Protein AF-A0A920UBH9-F1 (afdb_monomer)

Secondary structure (DSSP, 8-state):
-TTSSEEEEEEE-BTTB--HHHHHHHHHHHTTSTT-TTTTSEEEEEEEESSTTSSHHHHHHHHHHHHHHTT-EE---SSS-SSS-EEETTS-HHHHHHHHHHHHHHHHHHHHHHS---

pLDDT: mean 92.33, std 9.12, range [55.41, 98.38]

Nearest PDB structures (foldseek):
  1zwl-assembly1_A  TM=8.925E-01  e=2.139E-08  Pseudomonas aeruginosa
  2a5l-assembly1_B  TM=8.752E-01  e=8.210E-08  Pseudomonas aeruginosa
  2a5l-assembly1_A  TM=8.653E-01  e=9.949E-08  Pseudomonas aeruginosa
  4la4-assembly1_A  TM=8.837E-01  e=2.288E-07  Pseudomonas sp. WBC-3
  4laf-assembly1_D  TM=8.722E-01  e=2.439E-07  Pseudomonas sp. WBC-3

Structure (mmCIF, N/CA/C/O backbone):
data_AF-A0A920UBH9-F1
#
_entry.id   AF-A0A920UBH9-F1
#
loop_
_atom_site.group_PDB
_atom_site.id
_atom_site.type_symbol
_atom_site.label_atom_id
_atom_site.label_alt_id
_atom_site.label_comp_id
_atom_site.label_asym_id
_atom_site.label_entity_id
_atom_site.label_seq_id
_atom_site.pdbx_PDB_ins_code
_atom_site.Cartn_x
_atom_site.Cartn_y
_atom_site.Cartn_z
_atom_site.occupancy
_atom_site.B_iso_or_equiv
_atom_site.auth_seq_id
_atom_site.auth_comp_id
_atom_site.auth_asym_id
_atom_site.auth_atom_id
_atom_site.pdbx_PDB_model_num
ATOM 1 N N . MET A 1 1 ? -3.168 10.660 8.541 1.00 80.25 1 MET A N 1
ATOM 2 C CA . MET A 1 1 ? -3.395 9.205 8.687 1.00 80.25 1 MET A CA 1
ATOM 3 C C . MET A 1 1 ? -4.484 8.899 9.716 1.00 80.25 1 MET A C 1
ATOM 5 O O . MET A 1 1 ? -5.440 8.223 9.369 1.00 80.25 1 MET A O 1
ATOM 9 N N . LEU A 1 2 ? -4.404 9.434 10.940 1.00 85.25 2 LEU A N 1
ATOM 10 C CA . LEU A 1 2 ? -5.321 9.069 12.035 1.00 85.25 2 LEU A CA 1
ATOM 11 C C . LEU A 1 2 ? -6.793 9.457 11.817 1.00 85.25 2 LEU A C 1
ATOM 13 O O . LEU A 1 2 ? -7.690 8.702 12.190 1.00 85.25 2 LEU A O 1
ATOM 17 N N . SER A 1 3 ? -7.044 10.589 11.158 1.00 90.00 3 SER A N 1
ATOM 18 C CA . SER A 1 3 ? -8.392 11.061 10.815 1.00 90.00 3 SER A CA 1
ATOM 19 C C . SER A 1 3 ? -9.064 10.273 9.683 1.00 90.00 3 SER A C 1
ATOM 21 O O . SER A 1 3 ? -10.269 10.402 9.485 1.00 90.00 3 SER A O 1
ATOM 23 N N . ALA A 1 4 ? -8.317 9.452 8.938 1.00 93.25 4 ALA A N 1
ATOM 24 C CA . ALA A 1 4 ? -8.860 8.678 7.829 1.00 93.25 4 ALA A CA 1
ATOM 25 C C . ALA A 1 4 ? -9.527 7.382 8.321 1.00 93.25 4 ALA A C 1
ATOM 27 O O . ALA A 1 4 ? -9.135 6.804 9.340 1.00 93.25 4 ALA A O 1
ATOM 28 N N . LYS A 1 5 ? -10.529 6.901 7.577 1.00 95.44 5 LYS A N 1
ATOM 29 C CA . LYS A 1 5 ? -11.179 5.596 7.811 1.00 95.44 5 LYS A CA 1
ATOM 30 C C . LYS A 1 5 ? -10.402 4.420 7.209 1.00 95.44 5 LYS A C 1
ATOM 32 O O . LYS A 1 5 ? -10.544 3.282 7.647 1.00 95.44 5 LYS A O 1
ATOM 37 N N . GLY A 1 6 ? -9.527 4.715 6.257 1.00 96.12 6 GLY A N 1
ATOM 38 C CA . GLY A 1 6 ? -8.565 3.785 5.696 1.00 96.12 6 GLY A CA 1
ATOM 39 C C . GLY A 1 6 ? -7.413 4.536 5.042 1.00 96.12 6 GLY A C 1
ATOM 40 O O . GLY A 1 6 ? -7.515 5.743 4.806 1.00 96.12 6 GLY A O 1
ATOM 41 N N . VAL A 1 7 ? -6.325 3.829 4.755 1.00 96.31 7 VAL A N 1
ATOM 42 C CA . VAL A 1 7 ? -5.193 4.346 3.987 1.00 96.31 7 VAL A CA 1
ATOM 43 C C . VAL A 1 7 ? -4.706 3.343 2.950 1.00 96.31 7 VAL A C 1
ATOM 45 O O . VAL A 1 7 ? -4.670 2.139 3.197 1.00 96.31 7 VAL A O 1
ATOM 48 N N . ILE A 1 8 ? -4.293 3.874 1.802 1.00 97.75 8 ILE A N 1
ATOM 49 C CA . ILE A 1 8 ? -3.559 3.154 0.765 1.00 97.75 8 ILE A CA 1
ATOM 50 C C . ILE A 1 8 ? -2.125 3.690 0.771 1.00 97.75 8 ILE A C 1
ATOM 52 O O . ILE A 1 8 ? -1.924 4.905 0.756 1.00 97.75 8 ILE A O 1
ATOM 56 N N . VAL A 1 9 ? -1.134 2.800 0.793 1.00 98.00 9 VAL A N 1
ATOM 57 C CA . VAL A 1 9 ? 0.287 3.157 0.899 1.00 98.00 9 VAL A CA 1
ATOM 58 C C . VAL A 1 9 ? 1.032 2.777 -0.373 1.00 98.00 9 VAL A C 1
ATOM 60 O O . VAL A 1 9 ? 1.008 1.627 -0.801 1.00 98.00 9 VAL A O 1
ATOM 63 N N . GLY A 1 10 ? 1.722 3.750 -0.960 1.00 97.69 10 GLY A N 1
ATOM 64 C CA . GLY A 1 10 ? 2.626 3.528 -2.081 1.00 97.69 10 GLY A CA 1
ATOM 65 C C . GLY A 1 10 ? 4.058 3.326 -1.612 1.00 97.69 10 GLY A C 1
ATOM 66 O O . GLY A 1 10 ? 4.530 4.057 -0.740 1.00 97.69 10 GLY A O 1
ATOM 67 N N . THR A 1 11 ? 4.774 2.383 -2.218 1.00 98.00 11 THR A N 1
ATOM 68 C CA . THR A 1 11 ? 6.218 2.227 -2.003 1.00 98.00 11 THR A CA 1
ATOM 69 C C . THR A 1 11 ? 6.923 1.807 -3.294 1.00 98.00 11 THR A C 1
ATOM 71 O O . THR A 1 11 ? 6.408 0.931 -3.992 1.00 98.00 11 THR A O 1
ATOM 74 N N . PRO A 1 12 ? 8.061 2.411 -3.683 1.00 97.25 12 PRO A N 1
ATOM 75 C CA . PRO A 1 12 ? 8.859 1.877 -4.780 1.00 97.25 12 PRO A CA 1
ATOM 76 C C . PRO A 1 12 ? 9.550 0.581 -4.343 1.00 97.25 12 PRO A C 1
ATOM 78 O O . PRO A 1 12 ? 9.920 0.431 -3.179 1.00 97.25 12 PRO A O 1
ATOM 81 N N . VAL A 1 13 ? 9.781 -0.336 -5.282 1.00 97.44 13 VAL A N 1
ATOM 82 C CA . VAL A 1 13 ? 10.547 -1.558 -5.004 1.00 97.44 13 VAL A CA 1
ATOM 83 C C . VAL A 1 13 ? 12.000 -1.195 -4.689 1.00 97.44 13 VAL A C 1
ATOM 85 O O . VAL A 1 13 ? 12.715 -0.643 -5.533 1.00 97.44 13 VAL A O 1
ATOM 88 N N . ARG A 1 14 ? 12.472 -1.553 -3.492 1.00 96.75 14 ARG A N 1
ATOM 89 C CA . ARG A 1 14 ? 13.880 -1.450 -3.084 1.00 96.75 14 ARG A CA 1
ATOM 90 C C . ARG A 1 14 ? 14.398 -2.826 -2.705 1.00 96.75 14 ARG A C 1
ATOM 92 O O . ARG A 1 14 ? 14.025 -3.359 -1.673 1.00 96.75 14 ARG A O 1
ATOM 99 N N . PHE A 1 15 ? 15.248 -3.406 -3.553 1.00 94.38 15 PHE A N 1
ATOM 100 C CA . PHE A 1 15 ? 15.813 -4.749 -3.341 1.00 94.38 15 PHE A CA 1
ATOM 101 C C . PHE A 1 15 ? 14.755 -5.832 -3.040 1.00 94.38 15 PHE A C 1
ATOM 103 O O . PHE A 1 15 ? 14.990 -6.736 -2.247 1.00 94.38 15 PHE A O 1
ATOM 110 N N . GLY A 1 16 ? 13.589 -5.746 -3.691 1.00 95.25 16 GLY A N 1
ATOM 111 C CA . GLY A 1 16 ? 12.480 -6.683 -3.482 1.00 95.25 16 GLY A CA 1
ATOM 112 C C . GLY A 1 16 ? 11.647 -6.426 -2.226 1.00 95.25 16 GLY A C 1
ATOM 113 O O . GLY A 1 16 ? 10.840 -7.274 -1.865 1.00 95.25 16 GLY A O 1
ATOM 114 N N . ASP A 1 17 ? 11.821 -5.274 -1.581 1.00 97.50 17 ASP A N 1
ATOM 115 C CA . ASP A 1 17 ? 11.141 -4.912 -0.343 1.00 97.50 17 ASP A CA 1
ATOM 116 C C . ASP A 1 17 ? 10.598 -3.467 -0.396 1.00 97.50 17 ASP A C 1
ATOM 118 O O . ASP A 1 17 ? 10.801 -2.730 -1.371 1.00 97.50 17 ASP A O 1
ATOM 122 N N . VAL A 1 18 ? 9.883 -3.077 0.660 1.00 97.88 18 VAL A N 1
ATOM 123 C CA . VAL A 1 18 ? 9.415 -1.717 0.937 1.00 97.88 18 VAL A CA 1
ATOM 124 C C . VAL A 1 18 ? 10.596 -0.745 1.045 1.00 97.88 18 VAL A C 1
ATOM 126 O O . VAL A 1 18 ? 11.634 -1.039 1.639 1.00 97.88 18 VAL A O 1
ATOM 129 N N . ASP A 1 19 ? 10.433 0.464 0.511 1.00 98.25 19 ASP A N 1
ATOM 130 C CA . ASP A 1 19 ? 11.407 1.536 0.704 1.00 98.25 19 ASP A CA 1
ATOM 131 C C . ASP A 1 19 ? 11.563 1.907 2.190 1.00 98.25 19 ASP A C 1
ATOM 133 O O . ASP A 1 19 ? 10.585 2.053 2.933 1.00 98.25 19 ASP A O 1
ATOM 137 N N . TRP A 1 20 ? 12.810 2.097 2.627 1.00 97.88 20 TRP A N 1
ATOM 138 C CA . TRP A 1 20 ? 13.147 2.355 4.027 1.00 97.88 20 TRP A CA 1
ATOM 139 C C . TRP A 1 20 ? 12.469 3.610 4.594 1.00 97.88 20 TRP A C 1
ATOM 141 O O . TRP A 1 20 ? 12.174 3.650 5.789 1.00 97.88 20 TRP A O 1
ATOM 151 N N . GLN A 1 21 ? 12.194 4.631 3.772 1.00 97.38 21 GLN A N 1
ATOM 152 C CA . GLN A 1 21 ? 11.521 5.853 4.225 1.00 97.38 21 G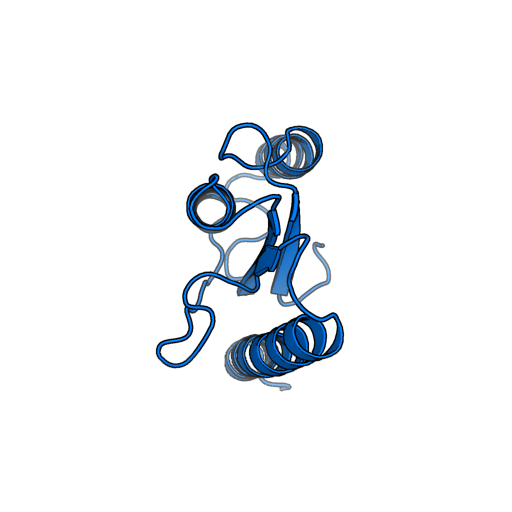LN A CA 1
ATOM 153 C C . GLN A 1 21 ? 10.057 5.571 4.562 1.00 97.38 21 GLN A C 1
ATOM 155 O O . GLN A 1 21 ? 9.547 6.064 5.571 1.00 97.38 21 GLN A O 1
ATOM 160 N N . VAL A 1 22 ? 9.405 4.732 3.751 1.00 97.12 22 VAL A N 1
ATOM 161 C CA . VAL A 1 22 ? 8.039 4.260 4.002 1.00 97.12 22 VAL A CA 1
ATOM 162 C C . VAL A 1 22 ? 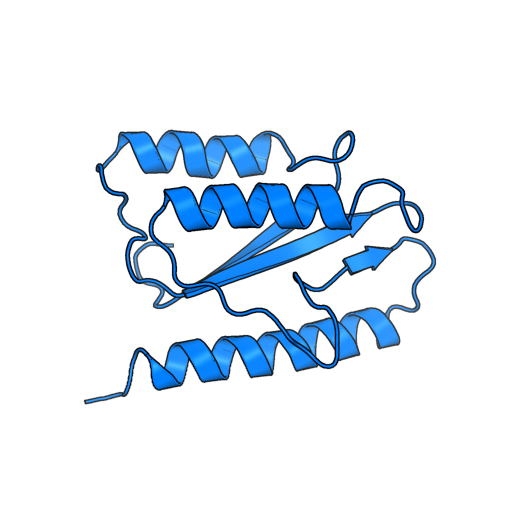8.030 3.374 5.242 1.00 97.12 22 VAL A C 1
ATOM 164 O O . VAL A 1 22 ? 7.242 3.614 6.152 1.00 97.12 22 VAL A O 1
ATOM 167 N N . LYS A 1 23 ? 8.956 2.413 5.346 1.00 95.94 23 LYS A N 1
ATOM 168 C CA . LYS A 1 23 ? 9.074 1.548 6.528 1.00 95.94 23 LYS A CA 1
ATOM 169 C C . LYS A 1 23 ? 9.271 2.347 7.817 1.00 95.94 23 LYS A C 1
ATOM 171 O O . LYS A 1 23 ? 8.570 2.111 8.800 1.00 95.94 23 LYS A O 1
ATOM 176 N N . ARG A 1 24 ? 10.157 3.348 7.791 1.00 95.06 24 ARG A N 1
ATOM 177 C CA . ARG A 1 24 ? 10.432 4.226 8.934 1.00 95.06 24 ARG A CA 1
ATOM 178 C C . ARG A 1 24 ? 9.175 4.939 9.433 1.00 95.06 24 ARG A C 1
ATOM 180 O O . ARG A 1 24 ? 9.024 5.068 10.642 1.00 95.06 24 ARG A O 1
ATOM 187 N N . LEU A 1 25 ? 8.276 5.378 8.545 1.00 92.12 25 LEU A N 1
ATOM 188 C CA . LEU A 1 25 ? 7.005 6.005 8.934 1.00 92.12 25 LEU A CA 1
ATOM 189 C C . LEU A 1 25 ? 6.146 5.071 9.803 1.00 92.12 25 LEU A C 1
ATOM 191 O O . LEU A 1 25 ? 5.584 5.505 10.809 1.00 92.12 25 LEU A O 1
ATOM 195 N N . PHE A 1 26 ? 6.060 3.790 9.446 1.00 91.75 26 PHE A N 1
ATOM 196 C CA . PHE A 1 26 ? 5.295 2.805 10.217 1.00 91.75 26 PHE A CA 1
ATOM 197 C C . PHE A 1 26 ? 6.002 2.402 11.511 1.00 91.75 26 PHE A C 1
ATOM 199 O O . PHE A 1 26 ? 5.328 2.208 12.522 1.00 91.75 26 PHE A O 1
ATOM 206 N N . ASP A 1 27 ? 7.335 2.356 11.508 1.00 90.31 27 ASP A N 1
ATOM 207 C CA . ASP A 1 27 ? 8.126 2.035 12.699 1.00 90.31 27 ASP A CA 1
ATOM 208 C C . ASP A 1 27 ? 7.978 3.101 13.786 1.00 90.31 27 ASP A C 1
ATOM 210 O O . ASP A 1 27 ? 7.729 2.774 14.945 1.00 90.31 27 ASP A O 1
ATOM 214 N N . ILE A 1 28 ? 8.040 4.386 13.419 1.00 88.19 28 ILE A N 1
ATOM 215 C CA . ILE A 1 28 ? 7.831 5.476 14.386 1.00 88.19 28 ILE A CA 1
ATOM 216 C C . ILE A 1 28 ? 6.372 5.573 14.848 1.00 88.19 28 ILE A C 1
ATOM 218 O O . ILE A 1 28 ? 6.125 5.966 15.983 1.00 88.19 28 ILE A O 1
ATOM 222 N N . THR A 1 29 ? 5.407 5.210 13.993 1.00 80.00 29 THR A N 1
ATOM 223 C CA . THR A 1 29 ? 3.976 5.244 14.341 1.00 80.00 29 THR A CA 1
ATOM 224 C C . THR A 1 29 ? 3.628 4.146 15.347 1.00 80.00 29 THR A C 1
ATOM 226 O O . THR A 1 29 ? 2.860 4.391 16.271 1.00 80.00 29 THR A O 1
ATOM 229 N N . ALA A 1 30 ? 4.211 2.949 15.204 1.00 72.25 30 ALA A N 1
ATOM 230 C CA . ALA A 1 30 ? 3.978 1.833 16.124 1.00 72.25 30 ALA A CA 1
ATOM 231 C C . ALA A 1 30 ? 4.474 2.125 17.552 1.00 72.25 30 ALA A C 1
ATOM 233 O O . ALA A 1 30 ? 3.885 1.650 18.517 1.00 72.25 30 ALA A O 1
ATOM 234 N N . PHE A 1 31 ? 5.537 2.925 17.688 1.00 64.56 31 PHE A N 1
ATOM 235 C CA . PHE A 1 31 ? 6.102 3.303 18.985 1.00 64.56 31 PHE A CA 1
ATOM 236 C C . PHE A 1 31 ? 5.251 4.304 19.777 1.00 64.56 31 PHE A C 1
ATOM 238 O O . PHE A 1 31 ? 5.470 4.442 20.977 1.00 64.56 31 PHE A O 1
ATOM 245 N N . GLN A 1 32 ? 4.323 5.019 19.131 1.00 61.69 32 GLN A N 1
ATOM 246 C CA . GLN A 1 32 ? 3.542 6.064 19.799 1.00 61.69 32 GLN A CA 1
ATOM 247 C C . GLN A 1 32 ? 2.364 5.502 20.597 1.00 61.69 32 GLN A C 1
ATOM 249 O O . GLN A 1 32 ? 2.097 6.018 21.671 1.00 61.69 32 GLN A O 1
ATOM 254 N N . ASP A 1 33 ? 1.730 4.423 20.128 1.00 60.53 33 ASP A N 1
ATOM 255 C CA . ASP A 1 33 ? 0.616 3.755 20.808 1.00 60.53 33 ASP A CA 1
ATOM 256 C C . ASP A 1 33 ? 0.565 2.287 20.359 1.00 60.53 33 ASP A C 1
ATOM 258 O O . ASP A 1 33 ? 0.306 2.037 19.188 1.00 60.53 33 ASP A O 1
ATOM 262 N N . TYR A 1 34 ? 0.775 1.300 21.238 1.00 59.19 34 TYR A N 1
ATOM 263 C CA . TYR A 1 34 ? 0.539 -0.126 20.935 1.00 59.19 34 TYR A CA 1
ATOM 264 C C . TYR A 1 34 ? -0.841 -0.525 21.491 1.00 59.19 34 TYR A C 1
ATOM 266 O O . TYR A 1 34 ? -1.064 -0.307 22.684 1.00 59.19 34 TYR A O 1
ATOM 274 N N . PRO A 1 35 ? -1.792 -1.056 20.686 1.00 56.72 35 PRO A N 1
ATOM 275 C CA . PRO A 1 35 ? -1.623 -1.854 19.460 1.00 56.72 35 PRO A CA 1
ATOM 276 C C . PRO A 1 35 ? -1.695 -1.084 18.119 1.00 56.72 35 PRO A C 1
ATOM 278 O O . PRO A 1 35 ? -2.026 -1.663 17.089 1.00 56.72 35 PRO A O 1
ATOM 281 N N . GLY A 1 36 ? -1.364 0.204 18.097 1.00 70.31 36 GLY A N 1
ATOM 282 C CA . GLY A 1 36 ? -1.270 1.017 16.884 1.00 70.31 36 GLY A CA 1
ATOM 283 C C . GLY A 1 36 ? -2.512 1.884 16.678 1.00 70.31 36 GLY A C 1
ATOM 284 O O . GLY A 1 36 ? -3.634 1.374 16.737 1.00 70.31 36 GLY A O 1
ATOM 285 N N . PRO A 1 37 ? -2.371 3.176 16.332 1.00 84.75 37 PRO A N 1
ATOM 286 C CA . PRO A 1 37 ? -3.512 4.068 16.105 1.00 84.75 37 PRO A CA 1
ATOM 287 C C . PRO A 1 37 ? -4.253 3.784 14.774 1.00 84.75 37 PRO A C 1
ATOM 289 O O . PRO A 1 37 ? -5.144 4.534 14.361 1.00 84.75 37 PRO A O 1
ATOM 292 N N . LEU A 1 38 ? -3.869 2.711 14.072 1.00 91.19 38 LEU A N 1
ATOM 293 C CA . LEU A 1 38 ? -4.430 2.275 12.791 1.00 91.19 38 LEU A CA 1
ATOM 294 C C . LEU A 1 38 ? -5.290 1.014 12.893 1.00 91.19 38 LEU A C 1
ATOM 296 O O . LEU A 1 38 ? -5.919 0.647 11.899 1.00 91.19 38 LEU A O 1
ATOM 300 N N . SER A 1 39 ? -5.353 0.393 14.071 1.00 91.94 39 SER A N 1
ATOM 301 C CA . SER A 1 39 ? -6.114 -0.836 14.276 1.00 91.94 39 SER A CA 1
ATOM 302 C C . SER A 1 39 ? -7.583 -0.661 13.865 1.00 91.94 39 SER A C 1
ATOM 304 O O . SER A 1 39 ? -8.218 0.353 14.166 1.00 91.94 39 SER A O 1
ATOM 306 N N . GLY A 1 40 ? -8.107 -1.625 13.104 1.00 92.56 40 GLY A N 1
ATOM 307 C CA . GLY A 1 40 ? -9.469 -1.630 12.562 1.00 92.56 40 GLY A CA 1
ATOM 308 C C . GLY A 1 40 ? -9.702 -0.739 11.333 1.00 92.56 40 GLY A C 1
ATOM 309 O O . GLY A 1 40 ? -10.759 -0.837 10.710 1.00 92.56 40 GLY A O 1
ATOM 310 N N . LYS A 1 41 ? -8.743 0.110 10.936 1.00 94.94 41 LYS A N 1
ATOM 311 C CA . LYS A 1 41 ? -8.847 0.897 9.694 1.00 94.94 41 LYS A CA 1
ATOM 312 C C . LYS A 1 41 ? -8.587 0.018 8.474 1.00 94.94 41 LYS A C 1
ATOM 314 O O . LYS A 1 41 ? -7.859 -0.970 8.546 1.00 94.94 41 LYS A O 1
ATOM 319 N N . VAL A 1 42 ? -9.130 0.413 7.325 1.00 98.00 42 VAL A N 1
ATOM 320 C CA . VAL A 1 42 ? -8.890 -0.311 6.068 1.00 98.00 42 VAL A CA 1
ATOM 321 C C . VAL A 1 42 ? -7.505 0.022 5.519 1.00 98.00 42 VAL A C 1
ATOM 323 O O . VAL A 1 42 ? -7.163 1.193 5.360 1.00 98.00 42 VAL A O 1
ATOM 326 N N . GLY A 1 43 ? -6.706 -1.002 5.245 1.00 97.81 43 GLY A N 1
ATOM 327 C CA . GLY A 1 43 ? -5.371 -0.899 4.667 1.00 97.81 43 GLY A CA 1
ATOM 328 C C . GLY A 1 43 ? -5.353 -1.278 3.192 1.00 97.81 43 GLY A C 1
ATOM 329 O O . GLY A 1 43 ? -6.232 -1.981 2.695 1.00 97.81 43 GLY A O 1
ATOM 330 N N . GLY A 1 44 ? -4.342 -0.802 2.481 1.00 98.12 44 GLY A N 1
ATOM 331 C CA . GLY A 1 44 ? -4.128 -1.100 1.076 1.00 98.12 44 GLY A CA 1
ATOM 332 C C . GLY A 1 44 ? -2.727 -0.691 0.636 1.00 98.12 44 GLY A C 1
ATOM 333 O O . GLY A 1 44 ? -2.108 0.161 1.275 1.00 98.12 44 GLY A O 1
ATOM 334 N N . ALA A 1 45 ? -2.220 -1.278 -0.447 1.00 98.38 45 ALA A N 1
ATOM 335 C CA . ALA A 1 45 ? -0.888 -0.974 -0.955 1.00 98.38 45 ALA A CA 1
ATOM 336 C C . ALA A 1 45 ? -0.850 -0.912 -2.487 1.00 98.38 45 ALA A C 1
ATOM 338 O O . ALA A 1 45 ? -1.640 -1.566 -3.165 1.00 98.38 45 ALA A O 1
ATOM 339 N N . PHE A 1 46 ? 0.092 -0.139 -3.022 1.00 98.12 46 PHE A N 1
ATOM 340 C CA . PHE A 1 46 ? 0.502 -0.173 -4.426 1.00 98.12 46 PHE A CA 1
ATOM 341 C C . PHE A 1 46 ? 2.021 -0.012 -4.523 1.00 98.12 46 PHE A C 1
ATOM 343 O O . PHE A 1 46 ? 2.668 0.488 -3.596 1.00 98.12 46 PHE A O 1
ATOM 350 N N . THR A 1 47 ? 2.609 -0.421 -5.644 1.00 97.94 47 THR A N 1
ATOM 351 C CA . THR A 1 47 ? 4.058 -0.301 -5.842 1.00 97.94 47 THR A CA 1
ATOM 352 C C . THR A 1 47 ? 4.437 0.090 -7.264 1.00 97.94 47 THR A C 1
ATOM 354 O O . THR A 1 47 ? 3.651 -0.047 -8.203 1.00 97.94 47 THR A O 1
ATOM 357 N N . GLY A 1 48 ? 5.663 0.591 -7.405 1.00 96.25 48 GLY A N 1
ATOM 358 C CA . GLY A 1 48 ? 6.321 0.838 -8.680 1.00 96.25 48 GLY A CA 1
ATOM 359 C C . GLY A 1 48 ? 7.607 0.020 -8.781 1.00 96.25 48 GLY A C 1
ATOM 360 O O . GLY A 1 48 ? 8.423 0.052 -7.858 1.00 96.25 48 GLY A O 1
ATOM 361 N N . GLY A 1 49 ? 7.795 -0.696 -9.889 1.00 93.88 49 GLY A N 1
ATOM 362 C CA . GLY A 1 49 ? 8.937 -1.583 -10.123 1.00 93.88 49 GLY A CA 1
ATOM 363 C C . GLY A 1 49 ? 9.586 -1.388 -11.494 1.00 93.88 49 GLY A C 1
ATOM 364 O O . GLY A 1 49 ? 9.056 -0.714 -12.374 1.00 93.88 49 GLY A O 1
ATOM 365 N N . GLY A 1 50 ? 10.761 -1.993 -11.675 1.00 92.62 50 GLY A N 1
ATOM 366 C CA . GLY A 1 50 ? 11.489 -1.942 -12.945 1.00 92.62 50 GLY A CA 1
ATOM 367 C C . GLY A 1 50 ? 10.922 -2.910 -13.981 1.00 92.62 50 GLY A C 1
ATOM 368 O O . GLY A 1 50 ? 10.368 -2.485 -14.992 1.00 92.62 50 GLY A O 1
ATOM 369 N N . LEU A 1 51 ? 11.066 -4.210 -13.715 1.00 92.00 51 LEU A N 1
ATOM 370 C CA . LEU A 1 51 ? 10.706 -5.298 -14.626 1.00 92.00 51 LEU A CA 1
ATOM 371 C C . LEU A 1 51 ? 9.756 -6.302 -13.946 1.00 92.00 51 LEU A C 1
ATOM 373 O O . LEU A 1 51 ? 9.779 -6.425 -1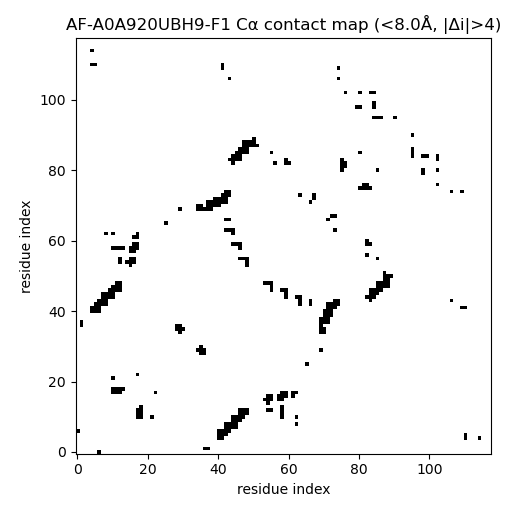2.715 1.00 92.00 51 LEU A O 1
ATOM 377 N N . PRO A 1 52 ? 8.955 -7.055 -14.724 1.00 91.81 52 PRO A N 1
ATOM 378 C CA . PRO A 1 52 ? 8.154 -8.158 -14.198 1.00 91.81 52 PRO A CA 1
ATOM 379 C C . PRO A 1 52 ? 9.010 -9.161 -13.411 1.00 91.81 52 PRO A C 1
ATOM 381 O O . PRO A 1 52 ? 10.149 -9.442 -13.788 1.00 91.81 52 PRO A O 1
ATOM 384 N N . GLY A 1 53 ? 8.485 -9.679 -12.299 1.00 92.50 53 GLY A N 1
ATOM 385 C CA . GLY A 1 53 ? 9.192 -10.651 -11.454 1.00 92.50 53 GLY A CA 1
ATOM 386 C C . GLY A 1 53 ? 10.413 -10.101 -10.706 1.00 92.50 53 GLY A C 1
ATOM 387 O O . GLY A 1 53 ? 11.115 -10.859 -10.046 1.00 92.50 53 GLY A O 1
ATOM 388 N N . SER A 1 54 ? 10.674 -8.789 -10.766 1.00 94.31 54 SER A N 1
ATOM 389 C CA . SER A 1 54 ? 11.820 -8.150 -10.096 1.00 94.31 54 SER A CA 1
ATOM 390 C C . SER A 1 54 ? 11.472 -7.571 -8.717 1.00 94.31 54 SER A C 1
ATOM 392 O O . SER A 1 54 ? 12.022 -6.549 -8.311 1.00 94.31 54 SER A O 1
ATOM 394 N N . GLY A 1 55 ? 10.545 -8.212 -7.995 1.00 96.25 55 GLY A N 1
ATOM 395 C CA . GLY A 1 55 ? 10.259 -7.919 -6.586 1.00 96.25 55 GLY A CA 1
ATOM 396 C C . GLY A 1 55 ? 9.068 -7.000 -6.300 1.00 96.25 55 GLY A C 1
ATOM 397 O O . GLY A 1 55 ? 8.891 -6.606 -5.152 1.00 96.25 55 GLY A O 1
ATOM 398 N N . ALA A 1 56 ? 8.231 -6.677 -7.290 1.00 96.81 56 ALA A N 1
ATOM 399 C CA . ALA A 1 56 ? 7.021 -5.876 -7.070 1.00 96.81 56 ALA A CA 1
ATOM 400 C C . ALA A 1 56 ? 6.013 -6.591 -6.155 1.00 96.81 56 ALA A C 1
ATOM 402 O O . ALA A 1 56 ? 5.497 -6.007 -5.203 1.00 96.81 56 ALA A O 1
ATOM 403 N N . GLU A 1 57 ? 5.7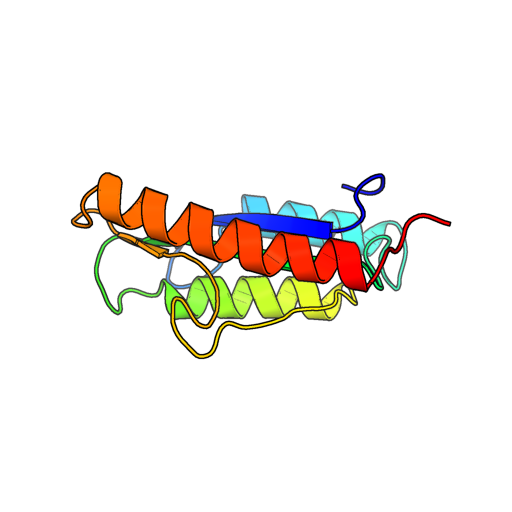82 -7.880 -6.394 1.00 96.00 57 GLU A N 1
ATOM 404 C CA . GLU A 1 57 ? 4.894 -8.707 -5.579 1.00 96.00 57 GLU A CA 1
ATOM 405 C C . GLU A 1 57 ? 5.429 -8.853 -4.149 1.00 96.00 57 GLU A C 1
ATOM 407 O O . GLU A 1 57 ? 4.661 -8.801 -3.192 1.00 96.00 57 GLU A O 1
ATOM 412 N N . LEU A 1 58 ? 6.752 -8.971 -3.997 1.00 97.62 58 LEU A N 1
ATOM 413 C CA . LEU A 1 58 ? 7.411 -9.071 -2.694 1.00 97.62 58 LEU A CA 1
ATOM 414 C C . LEU A 1 58 ? 7.302 -7.764 -1.899 1.00 97.62 58 LEU A C 1
ATOM 416 O O . LEU A 1 58 ? 6.931 -7.798 -0.726 1.00 97.62 58 LEU A O 1
ATOM 420 N N . ALA A 1 59 ? 7.525 -6.614 -2.543 1.00 98.19 59 ALA A N 1
ATOM 421 C CA . ALA A 1 59 ? 7.361 -5.307 -1.911 1.00 98.19 59 ALA A CA 1
ATOM 422 C C . ALA A 1 59 ? 5.906 -5.063 -1.471 1.00 98.19 59 ALA A C 1
ATOM 424 O O . ALA A 1 59 ? 5.674 -4.557 -0.371 1.00 98.19 59 ALA A O 1
ATOM 425 N N . LEU A 1 60 ? 4.921 -5.474 -2.283 1.00 98.25 60 LEU A N 1
ATOM 426 C CA . LEU A 1 60 ? 3.509 -5.433 -1.891 1.00 98.25 60 LEU A CA 1
ATOM 427 C C . LEU A 1 60 ? 3.244 -6.315 -0.673 1.00 98.25 60 LEU A C 1
ATOM 429 O O . LEU A 1 60 ? 2.687 -5.825 0.303 1.00 98.25 60 LEU A O 1
ATOM 433 N N . LEU A 1 61 ? 3.665 -7.582 -0.693 1.00 98.19 61 LEU A N 1
ATOM 434 C CA . LEU A 1 61 ? 3.464 -8.493 0.438 1.00 98.19 61 LEU A CA 1
ATOM 435 C C . LEU A 1 61 ? 4.125 -7.971 1.719 1.00 98.19 61 LEU A C 1
ATOM 437 O O . LEU A 1 61 ? 3.502 -8.004 2.777 1.00 98.19 61 LEU A O 1
ATOM 441 N N . SER A 1 62 ? 5.336 -7.420 1.627 1.00 98.25 62 SER A N 1
ATOM 442 C CA . SER A 1 62 ? 6.012 -6.790 2.763 1.00 98.25 62 SER A CA 1
ATOM 443 C C . SER A 1 62 ? 5.226 -5.600 3.320 1.00 98.25 62 SER A C 1
ATOM 445 O O . SER A 1 62 ? 4.979 -5.519 4.528 1.00 98.25 62 SER A O 1
ATOM 447 N N . MET A 1 63 ? 4.734 -4.714 2.447 1.00 98.31 63 MET A N 1
ATOM 448 C CA . MET A 1 63 ? 3.877 -3.607 2.867 1.00 98.31 63 MET A CA 1
ATOM 449 C C . MET A 1 63 ? 2.589 -4.119 3.525 1.00 98.31 63 MET A C 1
ATOM 451 O O . MET A 1 63 ? 2.210 -3.638 4.590 1.00 98.31 63 MET A O 1
ATOM 455 N N . LEU A 1 64 ? 1.940 -5.138 2.957 1.00 98.25 64 LEU A N 1
ATOM 456 C CA . LEU A 1 64 ? 0.738 -5.736 3.539 1.00 98.25 64 LEU A CA 1
ATOM 457 C C . LEU A 1 64 ? 1.018 -6.359 4.916 1.00 98.25 64 LEU A C 1
ATOM 459 O O . LEU A 1 64 ? 0.216 -6.161 5.826 1.00 98.25 64 LEU A O 1
ATOM 463 N N . HIS A 1 65 ? 2.162 -7.022 5.122 1.00 97.44 65 HIS A N 1
ATOM 464 C CA . HIS A 1 65 ? 2.568 -7.512 6.445 1.00 97.44 65 HIS A CA 1
ATOM 465 C C . HIS A 1 65 ? 2.700 -6.377 7.467 1.00 97.44 65 HIS A C 1
ATOM 467 O O . HIS A 1 65 ? 2.254 -6.514 8.605 1.00 97.44 65 HIS A O 1
ATOM 473 N N . ILE A 1 66 ? 3.272 -5.236 7.074 1.00 95.81 66 ILE A N 1
ATOM 474 C CA . ILE A 1 66 ? 3.379 -4.060 7.949 1.00 95.81 66 ILE A CA 1
ATOM 475 C C . ILE A 1 66 ? 1.987 -3.543 8.328 1.00 95.81 66 ILE A C 1
ATOM 477 O O . ILE A 1 66 ? 1.739 -3.283 9.503 1.00 95.81 66 ILE A O 1
ATOM 481 N N . LEU A 1 67 ? 1.063 -3.435 7.370 1.00 96.06 67 LEU A N 1
ATOM 482 C CA . LEU A 1 67 ? -0.307 -2.987 7.643 1.00 96.06 67 LEU A CA 1
ATOM 483 C C . LEU A 1 67 ? -1.070 -3.973 8.547 1.00 96.06 67 LEU A C 1
ATOM 485 O O . LEU A 1 67 ? -1.782 -3.541 9.453 1.00 96.06 67 LEU A O 1
ATOM 489 N N . LEU A 1 68 ? -0.880 -5.284 8.355 1.00 95.88 68 LEU A N 1
ATOM 490 C CA . LEU A 1 68 ? -1.443 -6.319 9.231 1.00 95.88 68 LEU A CA 1
ATOM 491 C C . LEU A 1 68 ? -0.908 -6.205 10.663 1.00 95.88 68 LEU A C 1
ATOM 493 O O . LEU A 1 68 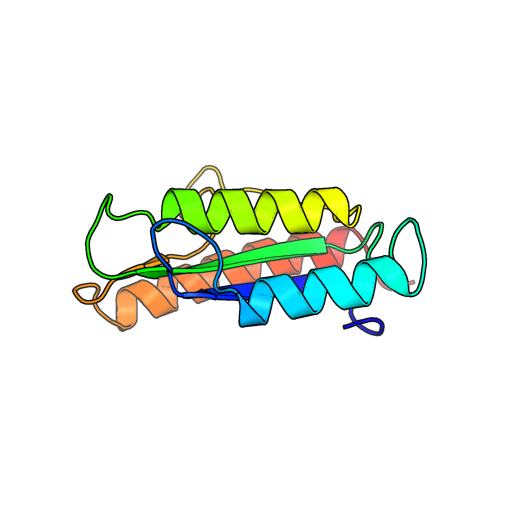? -1.688 -6.284 11.609 1.00 95.88 68 LEU A O 1
ATOM 497 N N . ASN A 1 69 ? 0.392 -5.946 10.837 1.00 93.12 69 ASN A N 1
ATOM 498 C CA . ASN A 1 69 ? 0.990 -5.715 12.159 1.00 93.12 69 ASN A CA 1
ATOM 499 C C . ASN A 1 69 ? 0.442 -4.453 12.851 1.00 93.12 69 ASN A C 1
ATOM 501 O O . ASN A 1 69 ? 0.424 -4.388 14.076 1.00 93.12 69 ASN A O 1
ATOM 505 N N . HIS A 1 70 ? -0.035 -3.471 12.082 1.00 92.38 70 HIS A N 1
ATOM 506 C CA . HIS A 1 70 ? -0.756 -2.289 12.578 1.00 92.38 70 HIS A CA 1
ATOM 507 C C . HIS A 1 70 ? -2.257 -2.546 12.830 1.00 92.38 70 HIS A C 1
ATOM 509 O O . HIS A 1 70 ? -3.003 -1.611 13.120 1.00 92.38 70 HIS A O 1
ATOM 515 N N . GLY A 1 71 ? -2.719 -3.796 12.713 1.00 92.50 71 GLY A N 1
ATOM 516 C CA . GLY A 1 71 ? -4.097 -4.203 12.998 1.00 92.50 71 GLY A CA 1
ATOM 517 C C . GLY A 1 71 ? -5.114 -3.787 11.933 1.00 92.50 71 GLY A C 1
ATOM 518 O O . GLY A 1 71 ? -6.304 -3.675 12.230 1.00 92.50 71 GLY A O 1
ATOM 519 N N . MET A 1 72 ? -4.668 -3.504 10.709 1.00 95.88 72 MET A N 1
ATOM 520 C CA . MET A 1 72 ? -5.543 -3.022 9.639 1.00 95.88 72 MET A CA 1
ATOM 521 C C . MET A 1 72 ? -6.315 -4.153 8.947 1.00 95.88 72 MET A C 1
ATOM 523 O O . MET A 1 72 ? -5.849 -5.287 8.848 1.00 95.88 72 MET A O 1
ATOM 527 N N . VAL A 1 73 ? -7.481 -3.816 8.392 1.00 97.50 73 VAL A N 1
ATOM 528 C CA . VAL A 1 73 ? -8.294 -4.721 7.566 1.00 97.50 73 VAL A CA 1
ATOM 529 C C . VAL A 1 73 ? -7.850 -4.620 6.110 1.00 97.50 73 VAL A C 1
ATOM 531 O O . VAL A 1 73 ? -7.903 -3.540 5.524 1.00 97.50 73 VAL A O 1
ATOM 534 N N . ILE A 1 74 ? -7.436 -5.736 5.511 1.00 97.75 74 ILE A N 1
ATOM 535 C CA . ILE A 1 74 ? -6.942 -5.801 4.128 1.00 97.75 74 ILE A CA 1
ATOM 536 C C . ILE A 1 74 ? -7.850 -6.713 3.302 1.00 97.75 74 ILE A C 1
ATOM 538 O O . ILE A 1 74 ? -8.178 -7.820 3.724 1.00 97.75 74 ILE A O 1
ATOM 542 N N . GLN A 1 75 ? -8.215 -6.268 2.100 1.00 97.31 75 GLN A N 1
ATOM 543 C CA . GLN A 1 75 ? -8.945 -7.070 1.119 1.00 97.31 75 GLN A CA 1
ATOM 544 C C . GLN A 1 75 ? -8.137 -7.159 -0.176 1.00 97.31 75 GLN A C 1
ATOM 546 O O . GLN A 1 75 ? -7.749 -6.140 -0.744 1.00 97.31 75 GLN A O 1
ATOM 551 N N . GLY A 1 76 ? -7.913 -8.382 -0.655 1.00 96.19 76 GLY A N 1
ATOM 552 C CA . GLY A 1 76 ? -7.368 -8.611 -1.991 1.00 96.19 76 GLY A CA 1
ATOM 553 C C . GLY A 1 76 ? -8.405 -8.393 -3.100 1.00 96.19 76 GLY A C 1
ATOM 554 O O . GLY A 1 76 ? -9.567 -8.053 -2.856 1.00 96.19 76 GLY A O 1
ATOM 555 N N . ASN A 1 77 ? -8.005 -8.642 -4.344 1.00 95.06 77 ASN A N 1
ATOM 556 C CA . ASN A 1 77 ? -8.916 -8.630 -5.492 1.00 95.06 77 ASN A CA 1
ATOM 557 C C . ASN A 1 77 ? -8.753 -9.908 -6.324 1.00 95.06 77 ASN A C 1
ATOM 559 O O . ASN A 1 77 ? -7.718 -10.100 -6.940 1.00 95.06 77 ASN A O 1
ATOM 563 N N . ALA A 1 78 ? -9.766 -10.775 -6.384 1.00 93.06 78 ALA A N 1
ATOM 564 C CA . ALA A 1 78 ? -9.668 -12.066 -7.079 1.00 93.06 78 ALA A CA 1
ATOM 565 C C . ALA A 1 78 ? -9.627 -11.972 -8.620 1.00 93.06 78 ALA A C 1
ATOM 567 O O . ALA A 1 78 ? -9.268 -12.947 -9.270 1.00 93.06 78 ALA A O 1
ATO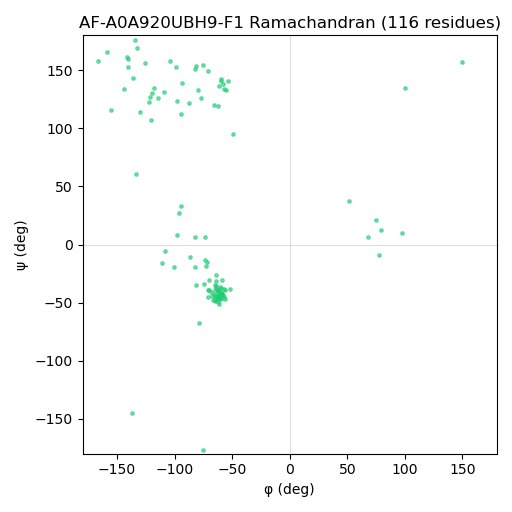M 568 N N . HIS A 1 79 ? -9.982 -10.826 -9.207 1.00 88.88 79 HIS A N 1
ATOM 569 C CA . HIS A 1 79 ? -10.155 -10.680 -10.659 1.00 88.88 79 HIS A CA 1
ATOM 570 C C . HIS A 1 79 ? -9.082 -9.812 -11.326 1.00 88.88 79 HIS A C 1
ATOM 572 O O . HIS A 1 79 ? -8.971 -9.810 -12.548 1.00 88.88 79 HIS A O 1
ATOM 578 N N . THR A 1 80 ? -8.330 -9.031 -10.547 1.00 88.56 80 THR A N 1
ATOM 579 C CA . THR A 1 80 ? -7.347 -8.066 -11.065 1.00 88.56 80 THR A CA 1
ATOM 580 C C . THR A 1 80 ? -6.051 -8.139 -10.245 1.00 88.56 80 THR A C 1
ATOM 582 O O . THR A 1 80 ? -5.678 -9.212 -9.785 1.00 88.56 80 THR A O 1
ATOM 585 N N . SER A 1 81 ? -5.360 -7.015 -10.037 1.00 91.12 81 SER A N 1
ATOM 586 C CA . SER A 1 81 ? -4.239 -6.855 -9.114 1.00 91.12 81 SER A CA 1
ATOM 587 C C . SER A 1 81 ? -4.547 -7.401 -7.710 1.00 91.12 81 SER A C 1
ATOM 589 O O . SER A 1 81 ? -5.108 -6.702 -6.864 1.00 91.12 81 SER A O 1
ATOM 591 N N . HIS A 1 82 ? -4.152 -8.654 -7.466 1.00 95.19 82 HIS A N 1
ATOM 592 C CA . HIS A 1 82 ? -4.523 -9.421 -6.275 1.00 95.19 82 HIS A CA 1
ATOM 593 C C . HIS A 1 82 ? -4.087 -8.775 -4.959 1.00 95.19 82 HIS A C 1
ATOM 595 O O . HIS A 1 82 ? -4.881 -8.716 -4.020 1.00 95.19 82 HIS A O 1
ATOM 601 N N . TYR A 1 83 ? -2.853 -8.270 -4.911 1.00 96.56 83 TYR A N 1
ATOM 602 C CA . TYR A 1 83 ? -2.244 -7.680 -3.712 1.00 96.56 83 TYR A CA 1
ATOM 603 C C . TYR A 1 83 ? -2.272 -6.148 -3.706 1.00 96.56 83 TYR A C 1
ATOM 605 O O . TYR A 1 83 ? -2.130 -5.528 -2.656 1.00 96.56 83 TYR A O 1
ATOM 613 N N . GLY A 1 84 ? -2.449 -5.539 -4.875 1.00 97.25 84 GLY A N 1
ATOM 614 C CA . GLY A 1 84 ? -2.335 -4.100 -5.065 1.00 97.25 84 GLY A CA 1
ATOM 615 C C . GLY A 1 84 ? -1.858 -3.753 -6.476 1.00 97.25 84 GLY A C 1
ATOM 616 O O . GLY A 1 84 ? -1.243 -4.601 -7.132 1.00 97.25 84 GLY A O 1
ATOM 617 N N . PRO A 1 85 ? -2.138 -2.539 -6.974 1.00 97.31 85 PRO A N 1
ATOM 618 C CA . PRO A 1 85 ? -1.661 -2.083 -8.273 1.00 97.31 85 PRO A CA 1
ATOM 619 C C . PRO A 1 85 ? -0.130 -2.086 -8.363 1.00 97.31 85 PRO A C 1
ATOM 621 O O . PRO A 1 85 ? 0.564 -1.730 -7.406 1.00 97.31 85 PRO A O 1
ATOM 624 N N . ILE A 1 86 ? 0.385 -2.446 -9.539 1.00 96.38 86 ILE A N 1
ATOM 625 C CA . ILE A 1 86 ? 1.812 -2.399 -9.866 1.00 96.38 86 ILE A CA 1
ATOM 626 C C . ILE A 1 86 ? 1.990 -1.504 -11.093 1.00 96.38 86 ILE A C 1
ATOM 628 O O . ILE A 1 86 ? 1.432 -1.783 -12.154 1.00 96.38 86 ILE A O 1
ATOM 632 N N . GLY A 1 87 ? 2.798 -0.454 -10.955 1.00 95.50 87 GLY A N 1
ATOM 633 C CA . GLY A 1 87 ? 3.322 0.311 -12.084 1.00 95.50 87 GLY A CA 1
ATOM 634 C C . GLY A 1 87 ? 4.702 -0.211 -12.474 1.00 95.50 87 GLY A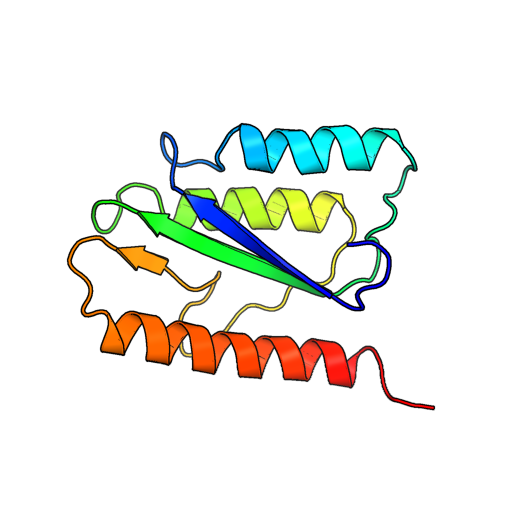 C 1
ATOM 635 O O . GLY A 1 87 ? 5.651 -0.062 -11.707 1.00 95.50 87 GLY A O 1
ATOM 636 N N . LEU A 1 88 ? 4.835 -0.827 -13.648 1.00 93.06 88 LEU A N 1
ATOM 637 C CA . LEU A 1 88 ? 6.143 -1.195 -14.196 1.00 93.06 88 LEU A CA 1
ATOM 638 C C . LEU A 1 88 ? 6.597 -0.157 -15.217 1.00 93.06 88 LEU A C 1
ATOM 640 O O . LEU A 1 88 ? 5.768 0.475 -15.867 1.00 93.06 88 LEU A O 1
ATOM 644 N N . ARG A 1 89 ? 7.914 -0.012 -15.385 1.00 88.62 89 ARG A N 1
ATOM 645 C CA . ARG A 1 89 ? 8.517 0.970 -16.302 1.00 88.62 89 ARG A CA 1
ATOM 646 C C . ARG A 1 89 ? 7.948 0.909 -17.723 1.00 88.62 89 ARG A C 1
ATOM 648 O O . ARG A 1 89 ? 7.762 1.947 -18.343 1.00 88.62 89 ARG A O 1
ATOM 655 N N . ASP A 1 90 ? 7.681 -0.299 -18.209 1.00 89.31 90 ASP A N 1
ATOM 656 C CA . ASP A 1 90 ? 7.242 -0.542 -19.585 1.00 89.31 90 ASP A CA 1
ATOM 657 C C . ASP A 1 90 ? 5.708 -0.702 -19.700 1.00 89.31 90 ASP A C 1
ATOM 659 O O . ASP A 1 90 ? 5.198 -1.063 -20.760 1.00 89.31 90 ASP A O 1
ATOM 663 N N . PHE A 1 91 ? 4.950 -0.447 -18.623 1.00 90.62 91 PHE A N 1
ATOM 664 C CA . PHE A 1 91 ? 3.485 -0.462 -18.675 1.00 90.62 91 PHE A CA 1
ATOM 665 C C . PHE A 1 91 ? 2.945 0.845 -19.269 1.00 90.62 91 PHE A C 1
ATOM 667 O O . PHE A 1 91 ? 3.347 1.923 -18.827 1.00 90.62 91 PHE A O 1
ATOM 674 N N . PRO A 1 92 ? 1.990 0.781 -20.218 1.00 94.81 92 PRO A N 1
ATOM 675 C CA . PRO A 1 92 ? 1.291 1.967 -20.691 1.00 94.81 92 PRO A CA 1
ATOM 676 C C . PRO A 1 92 ? 0.615 2.702 -19.532 1.00 94.81 92 PRO A C 1
ATOM 678 O O . PRO A 1 92 ? -0.101 2.096 -18.733 1.00 94.81 92 PRO A O 1
ATOM 681 N N . GLU A 1 93 ? 0.780 4.021 -19.476 1.00 92.44 93 GLU A N 1
ATOM 682 C CA . GLU A 1 93 ? 0.197 4.853 -18.418 1.00 92.44 93 GLU A CA 1
ATOM 683 C C . GLU A 1 93 ? -1.329 4.688 -18.328 1.00 92.44 93 GLU A C 1
ATOM 685 O O . GLU A 1 93 ? -1.885 4.566 -17.239 1.00 92.44 93 GLU A O 1
ATOM 690 N N . SER A 1 94 ? -2.011 4.578 -19.472 1.00 95.38 94 SER A N 1
ATOM 691 C CA . SER A 1 94 ? -3.458 4.337 -19.532 1.00 95.38 94 SER A CA 1
ATOM 692 C C . SER A 1 94 ? -3.875 3.032 -18.850 1.00 95.38 94 SER A C 1
ATOM 694 O O . SER A 1 94 ? -4.911 2.981 -18.185 1.00 95.38 94 SER A O 1
ATOM 696 N N . GLN A 1 95 ? -3.057 1.985 -18.970 1.00 93.38 95 GLN A N 1
ATOM 697 C CA . GLN A 1 95 ? -3.298 0.705 -18.318 1.00 93.38 95 GLN A CA 1
ATOM 698 C C . GLN A 1 95 ? -3.086 0.814 -16.805 1.00 93.38 95 GLN A C 1
ATOM 700 O O . GLN A 1 95 ? -3.928 0.343 -16.041 1.00 93.38 95 GLN A O 1
ATOM 705 N N . VAL A 1 96 ? -2.004 1.470 -16.369 1.00 93.75 96 VAL A N 1
ATOM 706 C CA . VAL A 1 96 ? -1.727 1.707 -14.942 1.00 93.75 96 VAL A CA 1
ATOM 707 C C . VAL A 1 96 ? -2.862 2.507 -14.305 1.00 93.75 96 VAL A C 1
ATOM 709 O O . VAL A 1 96 ? -3.388 2.100 -13.271 1.00 93.75 96 VAL A O 1
ATOM 712 N N . ASN A 1 97 ? -3.301 3.587 -14.952 1.00 94.25 97 ASN A N 1
ATOM 713 C CA . ASN A 1 97 ? -4.392 4.428 -14.462 1.00 94.25 97 ASN A CA 1
ATOM 714 C C . ASN A 1 97 ? -5.699 3.639 -14.342 1.00 94.25 97 ASN A C 1
ATOM 716 O O . ASN A 1 97 ? -6.339 3.675 -13.292 1.00 94.25 97 ASN A O 1
ATOM 720 N N . SER A 1 98 ? -6.055 2.851 -15.361 1.00 95.12 98 SER A N 1
ATOM 721 C CA . SER A 1 98 ? -7.262 2.017 -15.332 1.00 95.12 98 SER A CA 1
ATOM 722 C C . SER A 1 98 ? -7.259 1.016 -14.168 1.00 95.12 98 SER A C 1
ATOM 724 O O . SER A 1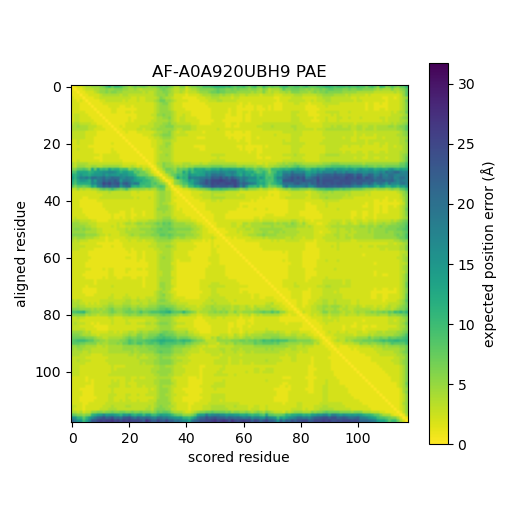 98 ? -8.260 0.884 -13.457 1.00 95.12 98 SER A O 1
ATOM 726 N N . ILE A 1 99 ? -6.121 0.356 -13.923 1.00 94.75 99 ILE A N 1
ATOM 727 C CA . ILE A 1 99 ? -5.951 -0.583 -12.805 1.00 94.75 99 ILE A CA 1
ATOM 728 C C . ILE A 1 99 ? -6.057 0.148 -11.463 1.00 94.75 99 ILE A C 1
ATOM 730 O O . ILE A 1 99 ? -6.800 -0.292 -10.584 1.00 94.75 99 ILE A O 1
ATOM 734 N N . CYS A 1 100 ? -5.346 1.266 -11.304 1.00 95.38 100 CYS A N 1
ATOM 735 C CA . CYS A 1 100 ? -5.360 2.065 -10.080 1.00 95.38 100 CYS A CA 1
ATOM 736 C C . CYS A 1 100 ? -6.764 2.582 -9.749 1.00 95.38 100 CYS A C 1
ATOM 738 O O . CYS A 1 100 ? -7.190 2.497 -8.599 1.00 95.38 100 CYS A O 1
ATOM 740 N N . GLU A 1 101 ? -7.514 3.061 -10.742 1.00 95.69 101 GLU A N 1
ATOM 741 C CA . GLU A 1 101 ? -8.893 3.514 -10.556 1.00 95.69 101 GLU A CA 1
ATOM 742 C C . GLU A 1 101 ? -9.832 2.375 -10.159 1.00 95.69 101 GLU A C 1
ATOM 744 O O . GLU A 1 101 ? -10.620 2.513 -9.221 1.00 95.69 101 GLU A O 1
ATOM 749 N N . ALA A 1 102 ? -9.770 1.241 -10.865 1.00 95.44 102 ALA A N 1
ATOM 750 C CA . ALA A 1 102 ? -10.615 0.090 -10.569 1.00 95.44 102 ALA A CA 1
ATOM 751 C C . ALA A 1 102 ? -10.338 -0.457 -9.162 1.00 95.44 102 ALA A C 1
ATOM 753 O O . ALA A 1 102 ? -11.268 -0.718 -8.397 1.00 95.44 102 ALA A O 1
ATOM 754 N N . TRP A 1 103 ? -9.061 -0.569 -8.797 1.00 97.19 103 TRP A N 1
ATOM 755 C CA . TRP A 1 103 ? -8.651 -1.026 -7.478 1.00 97.19 103 TRP A CA 1
ATOM 756 C C . TRP A 1 103 ? -9.014 -0.015 -6.383 1.00 97.19 103 TRP A C 1
ATOM 758 O O . TRP A 1 103 ? -9.529 -0.405 -5.338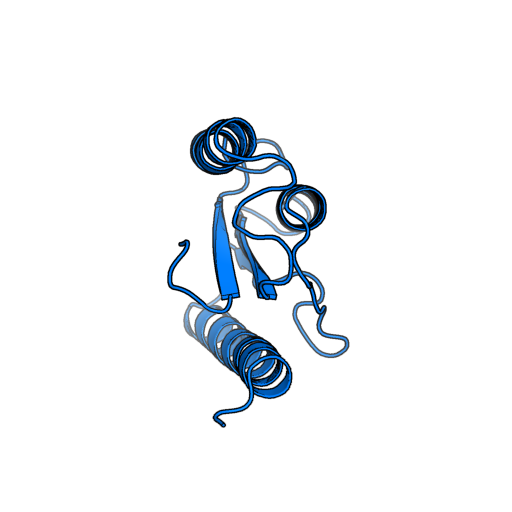 1.00 97.19 103 TRP A O 1
ATOM 768 N N . GLY A 1 104 ? -8.837 1.284 -6.639 1.00 96.19 104 GLY A N 1
ATOM 769 C CA . GLY A 1 104 ? -9.237 2.353 -5.725 1.00 96.19 104 GLY A CA 1
ATOM 770 C C . GLY A 1 104 ? -10.742 2.365 -5.451 1.00 96.19 104 GLY A C 1
ATOM 771 O O . GLY A 1 104 ? -11.144 2.507 -4.298 1.00 96.19 104 GLY A O 1
ATOM 772 N N . ARG A 1 105 ? -11.579 2.139 -6.476 1.00 96.81 105 ARG A N 1
ATOM 773 C CA . ARG A 1 105 ? -13.038 1.983 -6.314 1.00 96.81 105 ARG A CA 1
ATOM 774 C C . ARG A 1 105 ? -13.388 0.776 -5.441 1.00 96.81 105 ARG A C 1
ATOM 776 O O . ARG A 1 105 ? -14.138 0.928 -4.482 1.00 96.81 105 ARG A O 1
ATOM 783 N N . HIS A 1 106 ? -12.802 -0.388 -5.729 1.00 96.50 106 HIS A N 1
ATOM 784 C CA . HIS A 1 106 ? -12.991 -1.618 -4.943 1.00 96.50 106 HIS A CA 1
ATOM 785 C C . HIS A 1 106 ? -12.588 -1.432 -3.472 1.00 96.50 106 HIS A C 1
ATOM 787 O O . HIS A 1 106 ? -13.316 -1.817 -2.558 1.00 96.50 106 HIS A O 1
ATOM 793 N N . TRP A 1 107 ? -11.452 -0.776 -3.231 1.00 97.38 107 TRP A N 1
ATOM 794 C CA . TRP A 1 107 ? -10.978 -0.454 -1.887 1.00 97.38 107 TRP A CA 1
ATOM 795 C C . TRP A 1 107 ? -11.893 0.551 -1.167 1.00 97.38 107 TRP A C 1
ATOM 797 O O . TRP A 1 107 ? -12.225 0.364 0.004 1.00 97.38 107 TRP A O 1
ATOM 807 N N . ALA A 1 108 ? -12.351 1.598 -1.858 1.00 96.81 108 ALA A N 1
ATOM 808 C CA . ALA A 1 108 ? -13.249 2.600 -1.286 1.00 96.81 108 ALA A CA 1
ATOM 809 C C . ALA A 1 108 ? -14.610 2.001 -0.895 1.00 96.81 108 ALA A C 1
ATOM 811 O O . ALA A 1 108 ? -15.170 2.365 0.140 1.00 96.81 108 ALA A O 1
ATOM 812 N N . GLU A 1 109 ? -15.119 1.041 -1.669 1.00 96.50 109 GLU A N 1
ATOM 813 C CA . GLU A 1 109 ? -16.340 0.306 -1.332 1.00 96.50 109 GLU A CA 1
ATOM 814 C C . GLU A 1 109 ? -16.189 -0.482 -0.021 1.00 96.50 109 GLU A C 1
ATOM 816 O O . GLU A 1 109 ? -17.103 -0.511 0.803 1.00 96.50 109 GLU A O 1
ATOM 821 N N . LEU A 1 110 ? -15.025 -1.089 0.229 1.00 97.31 110 LEU A N 1
ATOM 822 C CA . LEU A 1 110 ? -14.738 -1.715 1.522 1.00 97.31 110 LEU A CA 1
ATOM 823 C C . LEU A 1 110 ? -14.737 -0.697 2.666 1.00 97.31 110 LEU A C 1
ATOM 825 O O . LEU A 1 110 ? -15.343 -0.957 3.706 1.00 97.31 110 LEU A O 1
ATOM 829 N N . VAL A 1 111 ? -14.096 0.460 2.474 1.00 97.38 111 VAL A N 1
ATOM 830 C CA . VAL A 1 111 ? -14.096 1.539 3.475 1.00 97.38 111 VAL A CA 1
ATOM 831 C C . VAL A 1 111 ? -15.518 1.956 3.820 1.00 97.38 111 VAL A C 1
ATOM 833 O O . VAL A 1 111 ? -15.836 2.053 5.005 1.00 97.38 111 VAL A O 1
ATOM 836 N N . TYR A 1 112 ? -16.363 2.162 2.808 1.00 96.25 112 TYR A N 1
ATOM 837 C CA . TYR A 1 112 ? -17.759 2.548 2.989 1.00 96.25 112 TYR A CA 1
ATOM 838 C C . TYR A 1 112 ? -18.557 1.474 3.739 1.00 96.25 112 TYR A C 1
ATOM 840 O O . TYR A 1 112 ? -19.221 1.784 4.725 1.00 96.25 112 TYR A O 1
ATOM 848 N N . ARG A 1 113 ? -18.430 0.198 3.346 1.00 96.25 113 ARG A N 1
ATOM 849 C CA . ARG A 1 113 ? -19.128 -0.923 4.005 1.00 96.25 113 ARG A CA 1
ATOM 850 C C . ARG A 1 113 ? -18.757 -1.084 5.479 1.00 96.25 113 ARG A C 1
ATOM 852 O O . ARG A 1 113 ? -19.616 -1.431 6.281 1.00 96.25 113 ARG A O 1
ATOM 859 N N . LEU A 1 114 ? -17.496 -0.844 5.835 1.00 95.75 114 LEU A N 1
ATOM 860 C CA . LEU A 1 114 ? -17.014 -0.948 7.217 1.00 95.75 114 LEU A CA 1
ATOM 861 C C . LEU A 1 114 ? -17.210 0.340 8.033 1.00 95.75 114 LEU A C 1
ATOM 863 O O . LEU A 1 114 ? -17.024 0.326 9.246 1.00 95.75 114 LEU A O 1
ATOM 867 N N . ASN A 1 115 ? -17.571 1.452 7.387 1.00 92.31 115 ASN A N 1
ATOM 868 C CA . ASN A 1 115 ? -17.816 2.742 8.031 1.00 92.31 115 ASN A CA 1
ATOM 869 C C . ASN A 1 115 ? -19.119 3.367 7.505 1.00 92.31 115 ASN A C 1
ATOM 871 O O . ASN A 1 115 ? -19.067 4.457 6.922 1.00 92.31 115 ASN A O 1
ATOM 875 N N . PRO A 1 116 ? -20.274 2.697 7.681 1.00 81.56 116 PRO A N 1
ATOM 876 C CA . PRO A 1 116 ? -21.545 3.253 7.250 1.00 81.56 116 PRO A CA 1
ATOM 877 C C . PRO A 1 116 ? -21.775 4.598 7.943 1.00 81.56 116 PRO A C 1
ATOM 879 O O . PRO A 1 116 ? -21.472 4.771 9.126 1.00 81.56 116 PRO A O 1
ATOM 882 N N . SER A 1 117 ? -22.273 5.569 7.183 1.00 73.69 117 SER A N 1
ATOM 883 C CA . SER A 1 117 ? -22.765 6.824 7.743 1.00 73.69 117 SER A CA 1
ATOM 884 C C . SER A 1 117 ? -23.939 6.481 8.657 1.00 73.69 117 SER A C 1
ATOM 886 O O . SER A 1 117 ? -24.898 5.868 8.191 1.00 73.69 117 SER A O 1
ATOM 888 N N . VAL A 1 118 ? -23.830 6.808 9.946 1.00 55.41 118 VAL A N 1
ATOM 889 C CA . VAL A 1 118 ? -25.005 6.867 10.829 1.00 55.41 118 VAL A CA 1
ATOM 890 C C . VAL A 1 118 ? -25.841 8.069 10.417 1.00 55.41 118 VAL A C 1
ATOM 892 O O . VAL A 1 118 ? -25.219 9.128 10.162 1.00 55.41 118 VAL A O 1
#

Mean predicted aligned error: 3.83 Å

Sequence (118 aa):
MLSAKGVIVGTPVRFGDVDWQVKRLFDITAFQDYPGPLSGKVGGAFTGGGLPGSGAELALLSMLHILLNHGMVIQGNAHTSHYGPIGLRDFPESQVNSICEAWGRHWAELVYRLNPSV

Radius of gyration: 14.37 Å; Cα contacts (8 Å, |Δi|>4): 176; chains: 1; bounding box: 41×23×42 Å

Foldseek 3Di:
DLPDLADEDEAEQDQLAGDPVSVVVLVVQCVVDPVGSCAAGAYAYEYEYEDPPRRRVSHLVRVVVSSVSNNHDYAADPPARGSYQYHYPPDDPVVSVVRNVVVVVVSVVVSCVSDPDD

Solvent-accessible surface area (backbone atoms only — not comparable to full-atom values): 6591 Å² total; per-residue (Å²): 118,76,89,48,68,50,52,73,46,76,38,49,49,43,96,36,24,53,29,67,73,61,52,48,56,54,57,59,48,44,71,74,39,83,75,25,84,44,48,74,23,31,38,48,40,33,34,41,34,70,55,90,92,65,22,47,70,45,14,40,52,50,48,50,51,54,38,46,72,30,42,27,45,73,78,71,35,100,86,63,59,42,78,36,45,68,43,42,71,85,53,57,66,69,58,44,51,52,48,45,51,54,50,50,52,57,52,48,51,52,41,44,71,79,53,66,84,128